Protein AF-I1YED0-F1 (afdb_monomer_lite)

pLDDT: mean 90.58, std 6.63, range [55.97, 97.0]

Radius of gyration: 12.13 Å; chains: 1; bounding box: 21×26×32 Å

Sequence (61 aa):
MLFRQMNTPIQEAMENAMGNVTRGLLLSAYQQPVEETNEGKQKAIDDFKSQTYQECILQME

Secondary structure (DSSP, 8-state):
-HHHHTT--HHHHHHS--HHHHHHHHHHHHTSPPPSSHHHHHHHHHHHHHHHHHHHHHTT-

Foldseek 3Di:
DLCLLVVNDLVVVCVVQPDDVSNVLSVVLNVDDHDPDPVVNVVSVVVSVVVVVVVVVVVVD

Structure (mmCIF, N/CA/C/O backbone):
data_AF-I1YED0-F1
#
_entry.id   AF-I1YED0-F1
#
loop_
_atom_site.group_PDB
_atom_site.id
_atom_site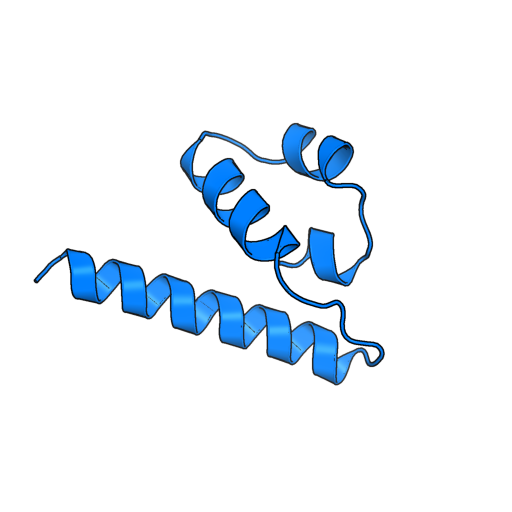.type_symbol
_atom_site.label_atom_id
_atom_site.label_alt_id
_atom_site.label_comp_id
_atom_site.label_asym_id
_atom_site.label_entity_id
_atom_site.label_seq_id
_atom_site.pdbx_PDB_ins_code
_atom_site.Cartn_x
_atom_site.Cartn_y
_atom_site.Cartn_z
_atom_site.occupancy
_atom_site.B_iso_or_equiv
_atom_site.auth_seq_id
_atom_site.auth_comp_id
_atom_site.auth_asym_id
_atom_site.auth_atom_id
_atom_site.pdbx_PDB_model_num
ATOM 1 N N . MET A 1 1 ? 3.523 0.029 2.433 1.00 90.38 1 MET A N 1
ATOM 2 C CA . MET A 1 1 ? 2.483 -0.945 2.830 1.00 90.38 1 MET A CA 1
ATOM 3 C C . MET A 1 1 ? 2.413 -1.201 4.334 1.00 90.38 1 MET A C 1
ATOM 5 O O . MET A 1 1 ? 1.324 -1.110 4.877 1.00 90.38 1 MET A O 1
ATOM 9 N N . LEU A 1 2 ? 3.535 -1.435 5.033 1.00 91.19 2 LEU A N 1
ATOM 10 C 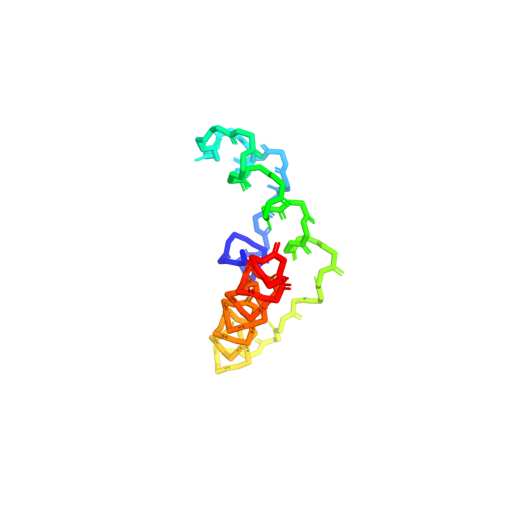CA . LEU A 1 2 ? 3.530 -1.689 6.486 1.00 91.19 2 LEU A CA 1
ATOM 11 C C . LEU A 1 2 ? 2.761 -0.631 7.304 1.00 91.19 2 LEU A C 1
ATOM 13 O O . LEU A 1 2 ? 1.816 -0.979 8.000 1.00 91.19 2 LEU A O 1
ATOM 17 N N . PHE A 1 3 ? 3.101 0.656 7.157 1.00 92.75 3 PHE A N 1
ATOM 18 C CA . PHE A 1 3 ? 2.395 1.751 7.844 1.00 92.75 3 PHE A CA 1
ATOM 19 C C . PHE A 1 3 ? 0.881 1.739 7.593 1.00 92.75 3 PHE A C 1
ATOM 21 O O . PHE A 1 3 ? 0.097 1.912 8.520 1.00 92.75 3 PHE A O 1
ATOM 28 N N . ARG A 1 4 ? 0.458 1.449 6.355 1.00 94.44 4 ARG A N 1
ATOM 29 C CA . ARG A 1 4 ? -0.963 1.354 6.014 1.00 94.44 4 ARG A CA 1
ATOM 30 C C . ARG A 1 4 ? -1.650 0.218 6.775 1.00 94.44 4 ARG A C 1
ATOM 32 O O . ARG A 1 4 ? -2.684 0.459 7.386 1.00 94.44 4 ARG A O 1
ATOM 39 N N . GLN A 1 5 ? -1.073 -0.986 6.777 1.00 95.06 5 GLN A N 1
ATOM 40 C CA . GLN A 1 5 ? -1.646 -2.166 7.449 1.00 95.06 5 GLN A CA 1
ATOM 41 C C . GLN A 1 5 ? -1.653 -2.056 8.986 1.00 95.06 5 GLN A C 1
ATOM 43 O O . GLN A 1 5 ? -2.413 -2.754 9.662 1.00 95.06 5 GLN A O 1
ATOM 48 N N . MET A 1 6 ? -0.842 -1.152 9.544 1.00 93.06 6 MET A N 1
ATOM 49 C CA . MET A 1 6 ? -0.870 -0.783 10.963 1.00 93.06 6 MET A CA 1
ATOM 50 C C . MET A 1 6 ? -1.867 0.345 11.282 1.00 93.06 6 MET A C 1
ATOM 52 O O . MET A 1 6 ? -1.921 0.785 12.426 1.00 93.06 6 MET A O 1
ATOM 56 N N . ASN A 1 7 ? -2.661 0.806 10.306 1.00 93.12 7 ASN A N 1
ATOM 57 C CA . ASN A 1 7 ? -3.551 1.968 10.437 1.00 93.12 7 ASN A CA 1
ATOM 58 C C . ASN A 1 7 ? -2.835 3.254 10.886 1.00 93.12 7 ASN A C 1
ATOM 60 O O . ASN A 1 7 ? -3.460 4.146 11.459 1.00 93.12 7 ASN A O 1
ATOM 64 N N . THR A 1 8 ? -1.537 3.384 10.601 1.00 94.50 8 THR A N 1
ATOM 65 C CA . THR A 1 8 ? -0.828 4.648 10.807 1.00 94.50 8 THR A CA 1
ATOM 66 C C . THR A 1 8 ? -1.478 5.728 9.929 1.00 94.50 8 THR A C 1
ATOM 68 O O . THR A 1 8 ? -1.829 5.443 8.781 1.00 94.50 8 THR A O 1
ATOM 71 N N . PRO A 1 9 ? -1.686 6.958 10.421 1.00 93.31 9 PRO A N 1
ATOM 72 C CA . PRO A 1 9 ? -2.116 8.072 9.585 1.00 93.31 9 PRO A CA 1
ATOM 73 C C . PRO A 1 9 ? -1.086 8.402 8.498 1.00 93.31 9 PRO A C 1
ATOM 75 O O . PRO A 1 9 ? 0.122 8.386 8.733 1.00 93.31 9 PRO A O 1
ATOM 78 N N . ILE A 1 10 ? -1.558 8.777 7.304 1.00 92.25 10 ILE A N 1
ATOM 79 C CA . ILE A 1 10 ? -0.665 9.045 6.166 1.00 92.25 10 ILE A CA 1
ATOM 80 C C . ILE A 1 10 ? 0.314 10.188 6.441 1.00 92.25 10 ILE A C 1
ATOM 82 O O . ILE A 1 10 ? 1.464 10.115 6.024 1.00 92.25 10 ILE A O 1
ATOM 86 N N . GLN A 1 11 ? -0.119 11.212 7.181 1.00 91.69 11 GLN A N 1
ATOM 87 C CA . GLN A 1 11 ? 0.721 12.347 7.553 1.00 91.69 11 GLN A CA 1
ATOM 88 C C . GLN A 1 11 ? 1.931 11.898 8.387 1.00 91.69 11 GLN A C 1
ATOM 90 O O . GLN A 1 11 ? 3.062 12.220 8.036 1.00 91.69 11 GLN A O 1
ATOM 95 N N . GLU A 1 12 ? 1.705 11.074 9.410 1.00 92.31 12 GLU A N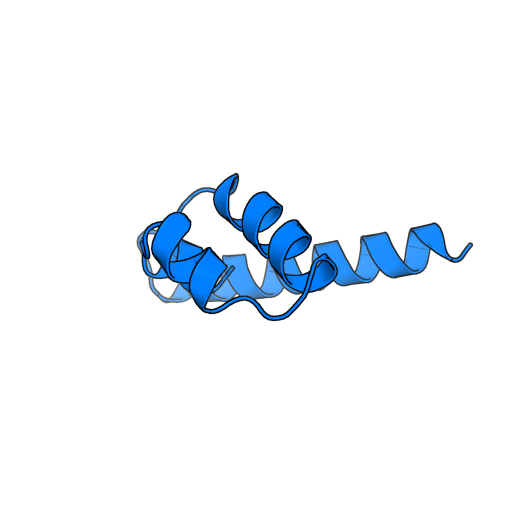 1
ATOM 96 C CA . GLU A 1 12 ? 2.762 10.520 10.266 1.00 92.31 12 GLU A CA 1
ATOM 97 C C . GLU A 1 12 ? 3.701 9.597 9.472 1.00 92.31 12 GLU A C 1
ATOM 99 O O . GLU A 1 12 ? 4.926 9.651 9.593 1.00 92.31 12 GLU A O 1
ATOM 104 N N . ALA A 1 13 ? 3.151 8.772 8.582 1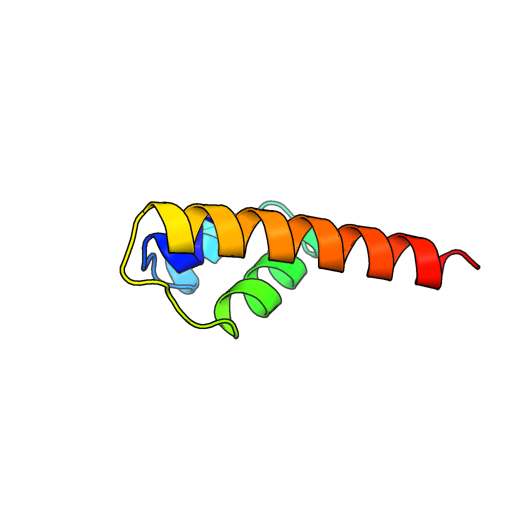.00 91.69 13 ALA A N 1
ATOM 105 C CA . ALA A 1 13 ? 3.970 7.894 7.755 1.00 91.69 13 ALA A CA 1
ATOM 106 C C . ALA A 1 13 ? 4.824 8.665 6.723 1.00 91.69 13 ALA A C 1
ATOM 108 O O . ALA A 1 13 ? 5.918 8.216 6.378 1.00 91.69 13 ALA A O 1
ATOM 109 N N . MET A 1 14 ? 4.363 9.828 6.250 1.00 90.06 14 MET A N 1
ATOM 110 C CA . MET A 1 14 ? 5.102 10.693 5.318 1.00 90.06 14 MET A CA 1
ATOM 111 C C . MET A 1 14 ? 6.298 11.392 5.971 1.00 90.06 14 MET A C 1
ATOM 113 O O . MET A 1 14 ? 7.314 11.597 5.302 1.00 90.06 14 MET A O 1
ATOM 117 N N . GLU A 1 15 ? 6.203 11.724 7.260 1.00 89.31 15 GLU A N 1
ATOM 118 C CA . GLU A 1 15 ? 7.319 12.269 8.050 1.0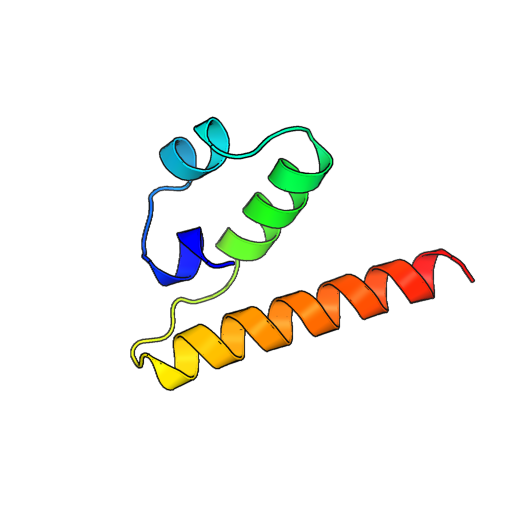0 89.31 15 GLU A CA 1
ATOM 119 C C . GLU A 1 15 ? 8.461 11.252 8.176 1.00 89.31 15 GLU A C 1
ATOM 121 O O . GLU A 1 15 ? 9.635 11.615 8.114 1.00 89.31 15 GLU A O 1
ATOM 126 N N . ASN A 1 16 ? 8.112 9.966 8.249 1.00 84.00 16 ASN A N 1
ATOM 127 C CA . ASN A 1 16 ? 9.056 8.855 8.347 1.00 84.00 16 ASN A CA 1
ATOM 128 C C . ASN A 1 16 ? 9.565 8.345 6.981 1.00 84.00 16 ASN A C 1
ATOM 130 O O . ASN A 1 16 ? 10.498 7.542 6.920 1.00 84.00 16 ASN A O 1
ATOM 134 N N . ALA A 1 17 ? 8.975 8.790 5.867 1.00 85.88 17 ALA A N 1
ATOM 135 C CA . ALA A 1 17 ? 9.362 8.364 4.526 1.00 85.88 17 ALA A CA 1
ATOM 136 C C . ALA A 1 17 ? 10.523 9.211 3.973 1.00 85.88 17 ALA A C 1
ATOM 138 O O . ALA A 1 17 ? 10.366 10.393 3.648 1.00 85.88 17 ALA A O 1
ATOM 139 N N . MET A 1 18 ? 11.693 8.587 3.803 1.00 86.12 18 MET A N 1
ATOM 140 C CA . MET A 1 18 ? 12.884 9.247 3.256 1.00 86.12 18 MET A CA 1
ATOM 141 C C . MET A 1 18 ? 12.847 9.328 1.724 1.00 86.12 18 MET A C 1
ATOM 143 O O . MET A 1 18 ? 12.984 8.320 1.031 1.00 86.12 18 MET A O 1
ATOM 147 N N . GLY A 1 19 ? 12.722 10.546 1.194 1.00 85.81 19 GLY A N 1
ATOM 148 C CA . GLY A 1 19 ? 12.827 10.835 -0.239 1.00 85.81 19 GLY A CA 1
ATOM 149 C C . GLY A 1 19 ? 11.535 10.633 -1.039 1.00 85.81 19 GLY A C 1
ATOM 150 O O . GLY A 1 19 ? 10.553 10.057 -0.574 1.00 85.81 19 GLY A O 1
ATOM 151 N N . ASN A 1 20 ? 11.533 11.139 -2.274 1.00 83.12 20 ASN A N 1
ATOM 152 C CA . ASN A 1 20 ? 10.325 11.203 -3.104 1.00 83.12 20 ASN A CA 1
ATOM 153 C C . ASN A 1 20 ? 9.862 9.829 -3.604 1.00 83.12 20 ASN A C 1
ATOM 155 O O . ASN A 1 20 ? 8.661 9.590 -3.666 1.00 83.12 20 ASN A O 1
ATOM 159 N N . VAL A 1 21 ? 10.794 8.915 -3.894 1.00 79.06 21 VAL A N 1
ATOM 160 C CA . VAL A 1 21 ? 10.469 7.541 -4.318 1.00 79.06 21 VAL A CA 1
ATOM 161 C C . VAL A 1 21 ? 9.709 6.810 -3.209 1.00 79.06 21 VAL A C 1
ATOM 163 O O . VAL A 1 21 ? 8.616 6.297 -3.430 1.00 79.06 21 VAL A O 1
ATOM 166 N N . THR A 1 22 ? 10.231 6.852 -1.982 1.00 84.69 22 THR A N 1
ATOM 167 C CA . THR A 1 22 ? 9.597 6.237 -0.808 1.00 84.69 22 THR A CA 1
ATOM 168 C C . THR A 1 22 ? 8.227 6.843 -0.518 1.00 84.69 22 THR A C 1
ATOM 170 O O . THR A 1 22 ? 7.289 6.115 -0.204 1.00 84.69 22 THR A O 1
ATOM 173 N N . ARG A 1 23 ? 8.083 8.166 -0.665 1.00 87.50 23 ARG A N 1
ATOM 174 C CA . ARG A 1 23 ? 6.795 8.863 -0.516 1.00 87.50 23 ARG A CA 1
ATOM 175 C C . ARG A 1 23 ? 5.786 8.451 -1.586 1.00 87.50 23 ARG A C 1
ATOM 177 O O . ARG A 1 23 ? 4.637 8.202 -1.245 1.00 87.50 23 ARG A O 1
ATOM 184 N N . GLY A 1 24 ? 6.202 8.315 -2.845 1.00 88.94 24 GLY A N 1
ATOM 185 C CA . GLY A 1 24 ? 5.339 7.821 -3.924 1.00 88.94 24 GLY A CA 1
ATOM 186 C C . GLY A 1 24 ? 4.809 6.414 -3.637 1.00 88.94 24 GLY A C 1
ATOM 187 O O . GLY A 1 24 ? 3.601 6.194 -3.654 1.00 88.94 24 GLY A O 1
ATOM 188 N N . LEU A 1 25 ? 5.696 5.491 -3.254 1.00 90.56 25 LEU A N 1
ATOM 189 C CA . LEU A 1 25 ? 5.313 4.130 -2.855 1.00 90.56 25 LEU A CA 1
ATOM 190 C C . LEU A 1 25 ? 4.400 4.114 -1.624 1.00 90.56 25 LEU A C 1
ATOM 192 O O . LEU A 1 25 ? 3.500 3.277 -1.517 1.00 90.56 25 LEU A O 1
ATOM 196 N N . LEU A 1 26 ? 4.615 5.036 -0.684 1.00 92.38 26 LEU A N 1
ATOM 197 C CA . LEU A 1 26 ? 3.746 5.195 0.471 1.00 92.38 26 LEU A CA 1
ATOM 198 C C . LEU A 1 26 ? 2.340 5.624 0.037 1.00 92.38 26 LEU A C 1
ATOM 200 O O . LEU A 1 26 ? 1.378 4.977 0.436 1.00 92.38 26 LEU A O 1
ATOM 204 N N . LEU A 1 27 ? 2.210 6.647 -0.810 1.00 92.06 27 LEU A N 1
ATOM 205 C CA . LEU A 1 27 ? 0.915 7.105 -1.322 1.00 92.06 27 LEU A CA 1
ATOM 206 C C . LEU A 1 27 ? 0.154 5.972 -2.026 1.00 92.06 27 LEU A C 1
ATOM 208 O O . LEU A 1 27 ? -1.021 5.761 -1.723 1.00 92.06 27 LEU A O 1
ATOM 212 N N . SER A 1 28 ? 0.825 5.194 -2.882 1.00 92.06 28 SER A N 1
ATOM 213 C CA . SER A 1 28 ? 0.221 4.028 -3.544 1.00 92.06 28 SER A CA 1
ATOM 214 C C . SER A 1 28 ? -0.250 2.973 -2.541 1.00 92.06 28 SER A C 1
ATOM 216 O O . SER A 1 28 ? -1.339 2.421 -2.681 1.00 92.06 28 SER A O 1
ATOM 218 N N . ALA A 1 29 ? 0.521 2.727 -1.478 1.00 93.56 29 ALA A N 1
ATOM 219 C CA . ALA A 1 29 ? 0.115 1.795 -0.432 1.00 93.56 29 ALA A CA 1
ATOM 220 C C . ALA A 1 29 ? -1.139 2.259 0.330 1.00 93.56 29 ALA A C 1
ATOM 222 O O . ALA A 1 29 ? -1.935 1.419 0.734 1.00 93.56 29 ALA A O 1
ATOM 223 N N . TYR A 1 30 ? -1.346 3.565 0.529 1.00 94.69 30 TYR A N 1
ATOM 224 C CA . TYR A 1 30 ? -2.521 4.082 1.248 1.00 94.69 30 TYR A CA 1
ATOM 225 C C . TYR A 1 30 ? -3.827 4.027 0.447 1.00 94.69 30 TYR A C 1
ATOM 227 O O . TYR A 1 30 ? -4.897 4.156 1.039 1.00 94.69 30 TYR A O 1
ATOM 235 N N . GLN A 1 31 ? -3.755 3.782 -0.862 1.00 91.19 31 GLN A N 1
ATOM 236 C CA . GLN A 1 31 ? -4.928 3.512 -1.699 1.00 91.19 31 GLN A CA 1
ATOM 237 C C . GLN A 1 31 ? -5.455 2.079 -1.521 1.00 91.19 31 GLN A C 1
ATOM 239 O O . GLN A 1 31 ? -6.572 1.780 -1.931 1.00 91.19 31 GLN A O 1
ATOM 244 N N . GLN A 1 32 ? -4.665 1.198 -0.902 1.00 92.19 32 GLN A N 1
ATOM 245 C CA . GLN A 1 32 ? -5.024 -0.199 -0.684 1.00 92.19 32 GLN A CA 1
ATOM 246 C C . GLN A 1 32 ? -5.864 -0.379 0.599 1.00 92.19 32 GLN A C 1
ATOM 248 O O . GLN A 1 32 ? -5.712 0.388 1.570 1.00 92.19 32 GLN A O 1
ATOM 253 N N . PRO A 1 33 ? -6.752 -1.392 0.631 1.00 93.69 33 PRO A N 1
ATOM 254 C CA . PRO A 1 33 ? -7.513 -1.738 1.827 1.00 93.69 33 PRO A CA 1
ATOM 255 C C . PRO A 1 33 ? -6.597 -2.217 2.964 1.00 93.69 33 PRO A C 1
ATOM 257 O O . PRO A 1 33 ? -5.446 -2.606 2.752 1.00 93.69 33 PRO A O 1
ATOM 260 N N . VAL A 1 34 ? -7.110 -2.158 4.196 1.00 95.25 34 VAL A N 1
ATOM 261 C CA . VAL A 1 34 ? -6.448 -2.747 5.369 1.00 95.25 34 VAL A CA 1
ATOM 262 C C . VAL A 1 34 ? -7.085 -4.081 5.660 1.00 95.25 34 VAL A C 1
ATOM 264 O O . VAL A 1 34 ? -8.304 -4.182 5.747 1.00 95.25 34 VAL A O 1
ATOM 267 N N . GLU A 1 35 ? -6.233 -5.076 5.832 1.00 97.00 35 GLU A N 1
ATOM 268 C CA . GLU A 1 35 ? -6.644 -6.427 6.152 1.00 97.00 35 GLU A CA 1
ATOM 269 C C . GLU A 1 35 ? -6.905 -6.566 7.652 1.00 97.00 35 GLU A C 1
ATOM 271 O O . GLU A 1 35 ? -6.220 -5.969 8.492 1.00 97.00 35 GLU A O 1
ATOM 276 N N . GLU A 1 36 ? -7.899 -7.376 8.002 1.00 94.56 36 GLU A N 1
ATOM 277 C CA . GLU A 1 36 ? -8.310 -7.566 9.396 1.00 94.56 36 GLU A CA 1
ATOM 278 C C . GLU A 1 36 ? -7.389 -8.546 10.135 1.00 94.56 36 GLU A C 1
ATOM 280 O O . GLU A 1 36 ? -7.084 -8.354 11.315 1.00 94.56 36 GLU A O 1
ATOM 285 N N . THR A 1 37 ? -6.896 -9.574 9.439 1.00 96.31 37 THR A N 1
ATOM 286 C CA . THR A 1 37 ? -6.057 -10.627 10.024 1.00 96.31 37 THR A CA 1
ATOM 287 C C . THR A 1 37 ? -4.571 -10.332 9.849 1.00 96.31 37 THR A C 1
ATOM 289 O O . THR A 1 37 ? -4.145 -9.700 8.884 1.00 96.31 37 THR A O 1
ATOM 292 N N . ASN A 1 38 ? -3.742 -10.830 10.769 1.00 93.94 38 ASN A N 1
ATOM 293 C CA . ASN A 1 38 ? -2.286 -10.677 10.664 1.00 93.94 38 ASN A CA 1
ATOM 294 C C . ASN A 1 38 ? -1.722 -11.358 9.407 1.00 93.94 38 ASN A C 1
ATOM 296 O O . ASN A 1 38 ? -0.836 -10.813 8.753 1.00 93.94 38 ASN A O 1
ATOM 300 N N . GLU A 1 39 ? -2.268 -12.520 9.049 1.00 96.31 39 GLU A N 1
ATOM 301 C CA . GLU A 1 39 ? -1.916 -13.249 7.827 1.00 96.31 39 GLU A CA 1
ATOM 302 C C . GLU A 1 39 ? -2.279 -12.442 6.577 1.00 96.31 39 GLU A C 1
ATOM 304 O O . GLU A 1 39 ? -1.452 -12.303 5.676 1.00 96.31 39 GLU A O 1
ATOM 309 N N . GLY A 1 40 ? -3.472 -11.837 6.553 1.00 96.25 40 GLY A N 1
ATOM 310 C CA . GLY A 1 40 ? -3.909 -10.951 5.475 1.00 96.25 40 GLY A CA 1
ATOM 311 C C . GLY A 1 40 ? -2.994 -9.737 5.336 1.00 96.25 40 GLY A C 1
ATOM 312 O O . GLY A 1 40 ? -2.510 -9.456 4.242 1.00 96.25 40 GLY A O 1
ATOM 313 N N . LYS A 1 41 ? -2.658 -9.069 6.446 1.00 96.50 41 LYS A N 1
ATOM 314 C CA . LYS A 1 41 ? -1.742 -7.914 6.452 1.00 96.50 41 LYS A CA 1
ATOM 315 C C . LYS A 1 41 ? -0.379 -8.264 5.869 1.00 96.50 41 LYS A C 1
ATOM 317 O O . LYS A 1 41 ? 0.154 -7.503 5.061 1.00 96.50 41 LYS A O 1
ATOM 322 N N . GLN A 1 42 ? 0.183 -9.403 6.275 1.00 95.81 42 GLN A N 1
ATOM 323 C CA . GLN A 1 42 ? 1.475 -9.860 5.771 1.00 95.81 42 GLN A CA 1
ATOM 324 C C . GLN A 1 42 ? 1.397 -10.181 4.276 1.00 95.81 42 GLN A C 1
ATOM 326 O O . GLN A 1 42 ? 2.231 -9.704 3.507 1.00 95.81 42 GLN A O 1
ATOM 331 N N . LYS A 1 43 ? 0.347 -10.889 3.851 1.00 96.44 43 LYS A N 1
ATOM 332 C CA . LYS A 1 43 ? 0.107 -11.184 2.438 1.00 96.44 43 LYS A CA 1
ATOM 333 C C . LYS A 1 43 ? -0.018 -9.908 1.603 1.00 96.44 43 LYS A C 1
ATOM 335 O O . LYS A 1 43 ? 0.677 -9.771 0.607 1.00 96.44 43 LYS A O 1
ATOM 340 N N . ALA A 1 44 ? -0.806 -8.931 2.048 1.00 95.88 44 ALA A N 1
ATOM 341 C CA . ALA A 1 44 ? -0.972 -7.659 1.349 1.00 95.88 44 ALA A CA 1
ATOM 342 C C . ALA A 1 44 ? 0.347 -6.867 1.242 1.00 95.88 44 ALA A C 1
ATOM 344 O O . ALA A 1 44 ? 0.580 -6.164 0.259 1.00 95.88 44 ALA A O 1
ATOM 345 N N . ILE A 1 45 ? 1.239 -6.980 2.235 1.00 95.19 45 ILE A N 1
ATOM 346 C CA . ILE A 1 45 ? 2.593 -6.414 2.167 1.00 95.19 45 ILE A CA 1
ATOM 347 C C . ILE A 1 45 ? 3.433 -7.117 1.097 1.00 95.19 45 ILE A C 1
ATOM 349 O O . ILE A 1 45 ? 4.126 -6.435 0.338 1.00 95.19 45 ILE A O 1
ATOM 353 N N . ASP A 1 46 ? 3.404 -8.444 1.043 1.00 96.19 46 ASP A N 1
ATOM 354 C CA . ASP A 1 46 ? 4.231 -9.219 0.116 1.00 96.19 46 ASP A CA 1
ATOM 355 C C . ASP A 1 46 ? 3.723 -9.138 -1.330 1.00 96.19 46 ASP A C 1
ATOM 357 O O . ASP A 1 46 ? 4.531 -8.981 -2.252 1.00 96.19 46 ASP A O 1
ATOM 361 N N . ASP A 1 47 ? 2.405 -9.106 -1.525 1.00 95.81 47 ASP A N 1
ATOM 362 C CA . ASP A 1 47 ? 1.770 -8.856 -2.821 1.00 95.81 47 ASP A CA 1
ATOM 363 C C . ASP A 1 47 ? 2.145 -7.457 -3.336 1.00 95.81 47 ASP A C 1
ATOM 365 O O . ASP A 1 47 ? 2.605 -7.314 -4.470 1.00 95.81 47 ASP A O 1
ATOM 369 N N . PHE A 1 48 ? 2.075 -6.428 -2.480 1.00 95.12 48 PHE A N 1
ATOM 370 C CA . PHE A 1 48 ? 2.463 -5.060 -2.844 1.00 95.12 48 PHE A CA 1
ATOM 371 C C . PHE A 1 48 ? 3.938 -4.957 -3.264 1.00 95.12 48 PHE A C 1
ATOM 373 O O . 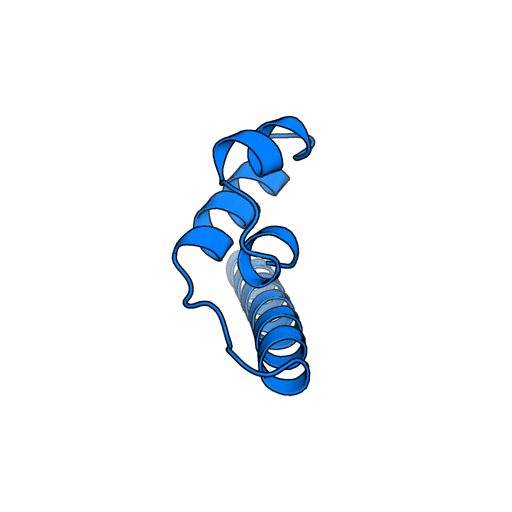PHE A 1 48 ? 4.261 -4.269 -4.237 1.00 95.12 48 PHE A O 1
ATOM 380 N N . LYS A 1 49 ? 4.850 -5.638 -2.553 1.00 93.44 49 LYS A N 1
ATOM 381 C CA . LYS A 1 49 ? 6.276 -5.690 -2.929 1.00 93.44 49 LYS A CA 1
ATOM 382 C C . LYS A 1 49 ? 6.462 -6.362 -4.285 1.00 93.44 49 LYS A C 1
ATOM 384 O O . LYS A 1 49 ? 7.178 -5.828 -5.128 1.00 93.44 49 LYS A O 1
ATOM 389 N N . SER A 1 50 ? 5.823 -7.515 -4.472 1.00 94.69 50 SER A N 1
ATOM 390 C CA . SER A 1 50 ? 5.910 -8.305 -5.700 1.00 94.69 50 SER A CA 1
ATOM 391 C C . SER A 1 50 ? 5.417 -7.502 -6.897 1.00 94.69 50 SER A C 1
ATOM 393 O O . SER A 1 50 ? 6.127 -7.401 -7.894 1.00 94.69 50 SER A O 1
ATOM 395 N N . GLN A 1 51 ? 4.256 -6.856 -6.769 1.00 93.19 51 GLN A N 1
ATOM 396 C CA . GLN A 1 51 ? 3.691 -6.004 -7.811 1.00 93.19 51 GLN A CA 1
ATOM 397 C C . GLN A 1 51 ? 4.616 -4.830 -8.146 1.00 93.19 51 GLN A C 1
ATOM 399 O O . GLN A 1 51 ? 4.974 -4.655 -9.306 1.00 93.19 51 GLN A O 1
ATOM 404 N N . THR A 1 52 ? 5.056 -4.073 -7.134 1.00 90.62 52 THR A N 1
ATOM 405 C CA . THR A 1 52 ? 5.947 -2.917 -7.338 1.00 90.62 52 THR A CA 1
ATOM 406 C C . THR A 1 52 ? 7.225 -3.335 -8.066 1.00 90.62 52 THR A C 1
ATOM 408 O O . THR A 1 52 ? 7.675 -2.658 -8.984 1.00 90.62 52 THR A O 1
ATOM 411 N N . TYR A 1 53 ? 7.813 -4.468 -7.676 1.00 90.75 53 TYR A N 1
ATOM 412 C CA . TYR A 1 53 ? 9.027 -4.982 -8.300 1.00 90.75 53 TYR A CA 1
ATOM 413 C C . TYR A 1 53 ? 8.814 -5.357 -9.773 1.00 90.75 53 TYR A C 1
ATOM 415 O O . TYR A 1 53 ? 9.627 -4.982 -10.616 1.00 90.75 53 TYR A O 1
ATOM 423 N N . GLN A 1 54 ? 7.715 -6.046 -10.092 1.00 91.38 54 GLN A N 1
ATOM 424 C CA . GLN A 1 54 ? 7.374 -6.402 -11.473 1.00 91.38 54 GLN A CA 1
ATOM 425 C C . GLN A 1 54 ? 7.118 -5.161 -12.333 1.00 91.38 54 GLN A C 1
ATOM 427 O O . GLN A 1 54 ? 7.629 -5.073 -13.445 1.00 91.38 54 GLN A O 1
ATOM 432 N N . GLU A 1 55 ? 6.392 -4.172 -11.810 1.00 88.69 55 GLU A N 1
ATOM 433 C CA . GLU A 1 55 ? 6.160 -2.899 -12.503 1.00 88.69 55 GLU A CA 1
ATOM 434 C C . GLU A 1 55 ? 7.473 -2.156 -12.780 1.00 88.69 55 GLU A C 1
ATOM 436 O O . GLU A 1 55 ? 7.657 -1.628 -13.875 1.00 88.69 55 GLU A O 1
ATOM 441 N N . CYS A 1 56 ? 8.415 -2.159 -11.831 1.00 85.94 56 CYS A N 1
ATOM 442 C CA . CYS A 1 56 ? 9.739 -1.582 -12.052 1.00 85.94 56 CYS A CA 1
ATOM 443 C C . CYS A 1 56 ? 10.527 -2.316 -13.144 1.00 85.94 56 CYS A C 1
ATOM 445 O O . CYS A 1 56 ? 11.170 -1.650 -13.949 1.00 85.94 56 CYS A O 1
ATOM 447 N N . ILE A 1 57 ? 10.484 -3.653 -13.190 1.00 85.75 57 ILE A N 1
ATOM 448 C CA . ILE A 1 57 ? 11.162 -4.431 -14.242 1.00 85.75 57 ILE A CA 1
ATOM 449 C C . ILE A 1 57 ? 10.564 -4.116 -15.615 1.00 85.75 57 ILE A C 1
ATOM 451 O O . ILE A 1 57 ? 11.309 -3.827 -16.545 1.00 85.75 57 ILE A O 1
ATOM 455 N N . LEU A 1 58 ? 9.235 -4.127 -15.734 1.00 85.56 58 LEU A N 1
ATOM 456 C CA . LEU A 1 58 ? 8.540 -3.888 -17.003 1.00 85.56 58 LEU A CA 1
ATOM 457 C C . LEU A 1 58 ? 8.793 -2.489 -17.574 1.00 85.56 58 LEU A C 1
ATOM 459 O O . LEU A 1 58 ? 8.712 -2.298 -18.778 1.00 85.56 58 LEU A O 1
ATOM 463 N N . GLN A 1 59 ? 9.090 -1.502 -16.726 1.00 76.50 59 GLN A N 1
ATOM 464 C CA . GLN A 1 59 ? 9.450 -0.150 -17.166 1.00 76.50 59 GLN A CA 1
ATOM 465 C C . GLN A 1 59 ? 10.904 -0.023 -17.648 1.00 76.50 59 GLN A C 1
ATOM 467 O O . GLN A 1 59 ? 11.281 1.038 -18.147 1.00 76.50 59 GLN A O 1
ATOM 472 N N . MET A 1 60 ? 11.732 -1.053 -17.455 1.00 73.56 60 MET A N 1
ATOM 473 C CA . MET A 1 60 ? 13.121 -1.088 -17.925 1.00 73.56 60 MET A CA 1
ATOM 474 C C . MET A 1 60 ? 13.279 -1.748 -19.304 1.00 73.56 60 MET A C 1
ATOM 476 O O . MET A 1 60 ? 14.362 -1.644 -19.882 1.00 73.56 60 MET A O 1
ATOM 480 N N . GLU A 1 61 ? 12.236 -2.417 -19.803 1.00 55.97 61 GLU A N 1
ATOM 481 C CA . GLU A 1 61 ? 12.143 -2.994 -21.155 1.00 55.97 61 GLU A CA 1
ATOM 482 C C . GLU A 1 61 ? 11.548 -1.991 -22.156 1.00 55.97 61 GLU A C 1
ATOM 484 O O . GLU A 1 61 ? 12.032 -1.975 -23.313 1.00 55.97 61 GLU A O 1
#

Organism: Methylophaga frappieri (strain ATCC BAA-2434 / DSM 25690 / JAM7) (NCBI:txid754477)